Protein AF-A0A9D2RW57-F1 (afdb_monomer_lite)

Foldseek 3Di:
DQALLVVVLVLLVVLLVVLVVLVVVVVVVPPDDPVVSVVVSVVSLVVSLVVVLVVQLVSQVVCVVVVNFAADCSSVLSNVVSVQSSCLSVCPNPPDDPVRSLVSLVVVLVCRCVNGVHPPPSNCSSNVD

Secondary structure (DSSP, 8-state):
---HHHHHHHHHHHHHHHHHHHHHHHHH-TTS-HHHHHHHHHHHHHHHHHHHHHHHHHHHHHHHHTTS---S-HHHHHHHHHHHHHHHHH-SSS---HHHHHHHHHHHHHHHHHHHTPPTTTTGGGG--

Sequence (129 aa):
QVSSFTRMAMIFQACRNSSSEFIRKDAVSTAVGSAESALIHQKFLNHLITELKPVLTEIIRQGIQEGQIHFQYPAALAEIVLIVLSVKLDNTLIPSSSEEMEETIRGLISLLEKGTGNPAGSLNFLMSI

Radius of gyration: 15.68 Å; chains: 1; bounding box: 36×29×43 Å

Organism: NCBI:txid2838487

Structure (mmCIF, N/CA/C/O backbone):
data_AF-A0A9D2RW57-F1
#
_entry.id   AF-A0A9D2RW57-F1
#
loop_
_atom_site.group_PDB
_atom_site.id
_atom_site.type_symbol
_atom_site.label_atom_id
_atom_site.label_alt_id
_atom_site.label_comp_id
_atom_site.label_asym_id
_atom_site.label_entity_id
_atom_site.label_seq_id
_atom_site.pdbx_PDB_ins_code
_atom_site.Cartn_x
_atom_site.Cartn_y
_atom_site.Cartn_z
_atom_site.occupancy
_atom_site.B_iso_or_equiv
_atom_site.auth_seq_id
_atom_site.auth_comp_id
_atom_site.auth_asym_id
_atom_site.auth_atom_id
_atom_site.pdbx_PDB_model_num
ATOM 1 N N . GLN A 1 1 ? -10.197 -13.760 13.240 1.00 50.38 1 GLN A N 1
ATOM 2 C CA . GLN A 1 1 ? -10.205 -12.927 12.017 1.00 50.38 1 GLN A CA 1
ATOM 3 C C . GLN A 1 1 ? -8.776 -12.482 11.748 1.00 50.38 1 GLN A C 1
ATOM 5 O O . GLN A 1 1 ? -8.102 -12.104 12.697 1.00 50.38 1 GLN A O 1
ATOM 10 N N . VAL A 1 2 ? -8.292 -12.587 10.509 1.00 55.41 2 VAL A N 1
ATOM 11 C CA . VAL A 1 2 ? -6.979 -12.041 10.116 1.00 55.41 2 VAL A CA 1
ATOM 12 C C . VAL A 1 2 ? -7.128 -10.525 9.982 1.00 55.41 2 VAL A C 1
ATOM 14 O O . VAL A 1 2 ? -8.081 -10.085 9.339 1.00 55.41 2 VAL A O 1
ATOM 17 N N . SER A 1 3 ? -6.238 -9.739 10.596 1.00 66.75 3 SER A N 1
ATOM 18 C CA . SER A 1 3 ? -6.345 -8.274 10.574 1.00 66.75 3 SER A CA 1
ATOM 19 C C . SER A 1 3 ? -6.208 -7.723 9.152 1.00 66.75 3 SER A C 1
ATOM 21 O O . SER A 1 3 ? -5.562 -8.329 8.285 1.00 66.75 3 SER A O 1
ATOM 23 N N . SER A 1 4 ? -6.793 -6.549 8.912 1.00 67.69 4 SER A N 1
ATOM 24 C CA . SER A 1 4 ? -6.672 -5.824 7.643 1.00 67.69 4 SER A CA 1
ATOM 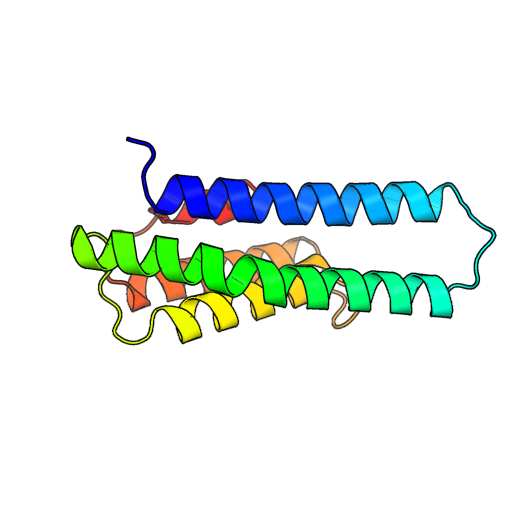25 C C . SER A 1 4 ? -5.202 -5.657 7.238 1.00 67.69 4 SER A C 1
ATOM 27 O O . SER A 1 4 ? -4.833 -5.958 6.106 1.00 67.69 4 SER A O 1
ATOM 29 N N . PHE A 1 5 ? -4.328 -5.342 8.194 1.00 62.69 5 PHE A N 1
ATOM 30 C CA . PHE A 1 5 ? -2.886 -5.207 7.976 1.00 62.69 5 PHE A CA 1
ATOM 31 C C . PHE A 1 5 ? -2.201 -6.502 7.538 1.00 62.69 5 PHE A C 1
ATOM 33 O O . PHE A 1 5 ? -1.419 -6.494 6.590 1.00 62.69 5 PHE A O 1
ATOM 40 N N . THR A 1 6 ? -2.531 -7.640 8.150 1.00 59.94 6 THR A N 1
ATOM 41 C CA . THR A 1 6 ? -1.973 -8.935 7.736 1.00 59.94 6 THR A CA 1
ATOM 42 C C . THR A 1 6 ? -2.435 -9.323 6.329 1.00 59.94 6 THR A C 1
ATOM 44 O O . THR A 1 6 ? -1.669 -9.902 5.563 1.00 59.94 6 THR A O 1
ATOM 47 N N . ARG A 1 7 ? -3.659 -8.957 5.932 1.00 66.94 7 ARG A N 1
ATOM 48 C CA . ARG A 1 7 ? -4.137 -9.152 4.552 1.00 66.94 7 ARG A CA 1
ATOM 49 C C . ARG A 1 7 ? -3.405 -8.268 3.547 1.00 66.94 7 ARG A C 1
ATOM 51 O O . ARG A 1 7 ? -3.068 -8.758 2.473 1.00 66.94 7 ARG A O 1
ATOM 58 N N . MET A 1 8 ? -3.105 -7.018 3.905 1.00 65.25 8 MET A N 1
ATOM 59 C CA . MET A 1 8 ? -2.237 -6.153 3.094 1.00 65.25 8 MET A CA 1
ATOM 60 C C . MET A 1 8 ? -0.849 -6.791 2.932 1.00 65.25 8 MET A C 1
ATOM 62 O O . MET A 1 8 ? -0.360 -6.905 1.813 1.00 65.25 8 MET A O 1
ATOM 66 N N . ALA A 1 9 ? -0.256 -7.290 4.022 1.00 59.81 9 ALA A N 1
ATOM 67 C CA . ALA A 1 9 ? 1.051 -7.954 4.017 1.00 59.81 9 ALA A CA 1
ATOM 68 C C . ALA A 1 9 ? 1.118 -9.146 3.051 1.00 59.81 9 ALA A C 1
ATOM 70 O O . ALA A 1 9 ? 2.018 -9.227 2.217 1.00 59.81 9 ALA A O 1
ATOM 71 N N . MET A 1 10 ? 0.134 -10.047 3.130 1.00 65.81 10 MET A N 1
ATOM 72 C CA . MET A 1 10 ? 0.069 -11.239 2.279 1.00 65.81 10 MET A CA 1
ATOM 73 C C . MET A 1 10 ? -0.050 -10.881 0.795 1.00 65.81 10 MET A C 1
ATOM 75 O O . MET A 1 10 ? 0.568 -11.522 -0.051 1.00 65.81 10 MET A O 1
ATOM 79 N N . ILE A 1 11 ? -0.813 -9.834 0.480 1.00 67.88 11 ILE A N 1
ATOM 80 C CA . ILE A 1 11 ? -0.984 -9.328 -0.882 1.00 67.88 11 ILE A CA 1
ATOM 81 C C . ILE A 1 11 ? 0.333 -8.776 -1.443 1.00 67.88 11 ILE A C 1
ATOM 83 O O . ILE A 1 11 ? 0.705 -9.099 -2.574 1.00 67.88 11 ILE A O 1
ATOM 87 N N . PHE A 1 12 ? 1.073 -8.003 -0.645 1.00 63.25 12 PHE A N 1
ATOM 88 C CA . PHE A 1 12 ? 2.382 -7.493 -1.054 1.00 63.25 12 PHE A CA 1
ATOM 89 C C . PHE A 1 12 ? 3.406 -8.615 -1.252 1.00 63.25 12 PHE A C 1
ATOM 91 O O . PHE A 1 12 ? 4.135 -8.614 -2.245 1.00 63.25 12 PHE A O 1
ATOM 98 N N . GLN A 1 13 ? 3.414 -9.612 -0.366 1.00 62.47 13 GLN A N 1
ATOM 99 C CA . GLN A 1 13 ? 4.294 -10.773 -0.480 1.00 62.47 13 GLN A CA 1
ATOM 100 C C . GLN A 1 13 ? 3.975 -11.622 -1.722 1.00 62.47 13 GLN A C 1
ATOM 102 O O . GLN A 1 13 ? 4.885 -12.035 -2.441 1.00 62.47 13 GLN A O 1
ATOM 107 N N . ALA A 1 14 ? 2.691 -11.833 -2.025 1.00 62.72 14 ALA A N 1
ATOM 108 C CA . ALA A 1 14 ? 2.260 -12.561 -3.217 1.00 62.72 14 ALA A CA 1
ATOM 109 C C . ALA A 1 14 ? 2.682 -11.856 -4.517 1.00 62.72 14 ALA A C 1
ATOM 111 O O . ALA A 1 14 ? 3.151 -12.515 -5.448 1.00 62.72 14 ALA A O 1
ATOM 112 N N . CYS A 1 15 ? 2.583 -10.523 -4.571 1.00 60.38 15 CYS A N 1
ATOM 113 C CA . CYS A 1 15 ? 3.017 -9.750 -5.738 1.00 60.38 15 CYS A CA 1
ATOM 114 C C . CYS A 1 15 ? 4.524 -9.841 -5.957 1.00 60.38 15 CYS A C 1
ATOM 116 O O . CYS A 1 15 ? 4.968 -10.053 -7.082 1.00 60.38 15 CYS A O 1
ATOM 118 N N . ARG A 1 16 ? 5.317 -9.773 -4.884 1.00 58.81 16 ARG A N 1
ATOM 119 C CA . ARG A 1 16 ? 6.772 -9.916 -4.985 1.00 58.81 16 ARG A CA 1
ATOM 120 C C . ARG A 1 16 ? 7.226 -11.300 -5.383 1.00 58.81 16 ARG A C 1
ATOM 122 O O . ARG A 1 16 ? 8.067 -11.402 -6.266 1.00 58.81 16 ARG A O 1
ATOM 129 N N . ASN A 1 17 ? 6.675 -12.340 -4.763 1.00 59.12 17 ASN A N 1
ATOM 130 C CA . ASN A 1 17 ? 7.005 -13.713 -5.133 1.00 59.12 17 ASN A CA 1
ATOM 131 C C . ASN A 1 17 ? 6.657 -13.973 -6.601 1.00 59.12 17 ASN A C 1
ATOM 133 O O . ASN A 1 17 ? 7.394 -14.664 -7.292 1.00 59.12 17 ASN A O 1
ATOM 137 N N . SER A 1 18 ? 5.572 -13.372 -7.096 1.00 59.12 18 SER A N 1
ATOM 138 C CA . SER A 1 18 ? 5.196 -13.481 -8.505 1.00 59.12 18 SER A CA 1
ATOM 139 C C . SER A 1 18 ? 6.156 -12.715 -9.425 1.00 59.12 18 SER A C 1
ATOM 141 O O . SER A 1 18 ? 6.569 -13.267 -10.441 1.00 59.12 18 SER A O 1
ATOM 143 N N . SER A 1 19 ? 6.576 -11.495 -9.063 1.00 57.62 19 SER A N 1
ATOM 144 C CA . SER A 1 19 ? 7.578 -10.738 -9.832 1.00 57.62 19 SER A CA 1
ATOM 145 C C . SER A 1 19 ? 8.959 -11.401 -9.823 1.00 57.62 19 SER A C 1
ATOM 147 O O . SER A 1 19 ? 9.595 -11.479 -10.870 1.00 57.62 19 SER A O 1
ATOM 149 N N . SER A 1 20 ? 9.424 -11.922 -8.683 1.00 57.16 20 SER A N 1
ATOM 150 C CA . SER A 1 20 ? 10.734 -12.577 -8.575 1.00 57.16 20 SER A CA 1
ATOM 151 C C . SER A 1 20 ? 10.765 -13.939 -9.271 1.00 57.16 20 SER A C 1
ATOM 153 O O . SER A 1 20 ? 11.737 -14.240 -9.958 1.00 57.16 20 SER A O 1
ATOM 155 N N . GLU A 1 21 ? 9.698 -14.741 -9.170 1.00 56.91 21 GLU A N 1
ATOM 156 C CA . GLU A 1 21 ? 9.570 -16.001 -9.913 1.00 56.91 21 GLU A CA 1
ATOM 157 C C . GLU A 1 21 ? 9.467 -15.771 -11.421 1.00 56.91 21 GLU A C 1
ATOM 159 O O . GLU A 1 21 ? 9.994 -16.568 -12.199 1.00 56.91 21 GLU A O 1
ATOM 164 N N . PHE A 1 22 ? 8.824 -14.681 -11.847 1.00 54.00 22 PHE A N 1
ATOM 165 C CA . PHE A 1 22 ? 8.773 -14.301 -13.254 1.00 54.00 22 PHE A CA 1
ATOM 166 C C . PHE A 1 22 ? 10.159 -13.891 -13.771 1.00 54.00 22 PHE A C 1
ATOM 168 O O . PHE A 1 22 ? 10.622 -14.470 -14.750 1.00 54.00 22 PHE A O 1
ATOM 175 N N . ILE A 1 23 ? 10.870 -13.000 -13.065 1.00 53.03 23 ILE A N 1
ATOM 176 C CA . ILE A 1 23 ? 12.257 -12.613 -13.396 1.00 53.03 23 ILE A CA 1
ATOM 177 C C . ILE A 1 23 ? 13.184 -13.839 -13.406 1.00 53.03 23 ILE A C 1
ATOM 179 O O . ILE A 1 23 ? 14.015 -13.985 -14.301 1.00 53.03 23 ILE A O 1
ATOM 183 N N . ARG A 1 24 ? 13.027 -14.760 -12.445 1.00 53.38 24 ARG A N 1
ATOM 184 C CA . ARG A 1 24 ? 13.812 -16.001 -12.366 1.00 53.38 24 ARG A CA 1
ATOM 185 C C . ARG A 1 24 ? 13.545 -16.927 -13.549 1.00 53.38 24 ARG A C 1
ATOM 187 O O . ARG A 1 24 ? 14.489 -17.514 -14.069 1.00 53.38 24 ARG A O 1
ATOM 194 N N . LYS A 1 25 ? 12.287 -17.074 -13.974 1.00 50.25 25 LYS A N 1
ATOM 195 C CA . LYS A 1 25 ? 11.940 -17.866 -15.163 1.00 50.25 25 LYS A CA 1
ATOM 196 C C . LYS A 1 25 ? 12.499 -17.238 -16.433 1.00 50.25 25 LYS A C 1
ATOM 198 O O . LYS A 1 25 ? 13.072 -17.969 -17.229 1.00 50.25 25 LYS A O 1
ATOM 203 N N . ASP A 1 26 ? 12.422 -15.918 -16.564 1.00 48.81 26 ASP A N 1
ATOM 204 C CA . ASP A 1 26 ? 12.899 -15.201 -17.749 1.00 48.81 26 ASP A CA 1
ATOM 205 C C . ASP A 1 26 ? 14.434 -15.211 -17.871 1.00 48.81 26 ASP A C 1
ATOM 207 O O . ASP A 1 26 ? 14.976 -15.403 -18.957 1.00 48.81 26 ASP A O 1
ATOM 211 N N . ALA A 1 27 ? 15.150 -15.136 -16.742 1.00 49.22 27 ALA A N 1
ATOM 212 C CA . ALA A 1 27 ? 16.604 -15.311 -16.690 1.00 49.22 27 ALA A CA 1
ATOM 213 C C . ALA A 1 27 ? 17.062 -16.733 -17.081 1.00 49.22 27 ALA A C 1
ATOM 215 O O . ALA A 1 27 ? 18.186 -16.913 -17.548 1.00 49.22 27 ALA A O 1
ATOM 216 N N . VAL A 1 28 ? 16.203 -17.744 -16.894 1.00 52.31 28 VAL A N 1
ATOM 217 C CA . VAL A 1 28 ? 16.452 -19.135 -17.313 1.00 52.31 28 VAL A CA 1
ATOM 218 C C . VAL A 1 28 ? 16.085 -19.351 -18.791 1.00 52.31 28 VAL A C 1
ATOM 220 O O . VAL A 1 28 ? 16.688 -20.199 -19.448 1.00 52.31 28 VAL A O 1
ATOM 223 N N . SER A 1 29 ? 15.156 -18.568 -19.348 1.00 48.28 29 SER A N 1
ATOM 224 C CA . SER A 1 29 ? 14.768 -18.581 -20.764 1.00 48.28 29 SER A CA 1
ATOM 225 C C . SER A 1 29 ? 15.424 -17.446 -21.560 1.00 48.28 29 SER A C 1
ATOM 227 O O . SER A 1 29 ? 14.762 -16.550 -22.076 1.00 48.28 29 SER A O 1
ATOM 229 N N . THR A 1 30 ? 16.745 -17.504 -21.723 1.00 48.41 30 THR A N 1
ATOM 230 C CA . THR A 1 30 ? 17.541 -16.605 -22.581 1.00 48.41 30 THR A CA 1
ATOM 231 C C . THR A 1 30 ? 17.288 -16.821 -24.085 1.00 48.41 30 THR A C 1
ATOM 233 O O . THR A 1 30 ? 18.186 -17.200 -24.833 1.00 48.41 30 THR A O 1
ATOM 236 N N . ALA A 1 31 ? 16.062 -16.572 -24.560 1.00 47.19 31 ALA A N 1
ATOM 237 C CA . ALA A 1 31 ? 15.728 -16.647 -25.990 1.00 47.19 31 ALA A CA 1
ATOM 238 C C . ALA A 1 31 ? 14.712 -15.606 -26.503 1.00 47.19 31 ALA A C 1
ATOM 240 O O . ALA A 1 31 ? 14.453 -15.572 -27.704 1.00 47.19 31 ALA A O 1
ATOM 241 N N . VAL A 1 32 ? 14.162 -14.735 -25.651 1.00 48.28 32 VAL A N 1
ATOM 242 C CA . VAL A 1 32 ? 13.246 -13.661 -26.077 1.00 48.28 32 VAL A CA 1
ATOM 243 C C . VAL A 1 32 ? 13.925 -12.316 -25.811 1.00 48.28 32 VAL A C 1
ATOM 245 O O . VAL A 1 32 ? 14.499 -12.109 -24.745 1.00 48.28 32 VAL A O 1
ATOM 248 N N . GLY A 1 33 ? 13.966 -11.432 -26.811 1.00 53.09 33 GLY A N 1
ATOM 249 C CA . GLY A 1 33 ? 14.765 -10.201 -26.777 1.00 53.09 33 GLY A CA 1
ATOM 250 C C . GLY A 1 33 ? 14.483 -9.331 -25.545 1.00 53.09 33 GLY A C 1
ATOM 251 O O . GLY A 1 33 ? 13.336 -9.176 -25.132 1.00 53.09 33 GLY A O 1
ATOM 252 N N . SER A 1 34 ? 15.530 -8.725 -24.976 1.00 57.00 34 SER A N 1
ATOM 253 C CA . SER A 1 34 ? 15.482 -7.974 -23.705 1.00 57.00 34 SER A CA 1
ATOM 254 C C . SER A 1 34 ? 14.396 -6.891 -23.633 1.00 57.00 34 SER A C 1
ATOM 256 O O . SER A 1 34 ? 13.866 -6.621 -22.559 1.00 57.00 34 SER A O 1
ATOM 258 N N . ALA A 1 35 ? 14.025 -6.290 -24.768 1.00 58.75 35 ALA A N 1
ATOM 259 C CA . ALA A 1 35 ? 12.960 -5.291 -24.847 1.00 58.75 35 ALA A CA 1
ATOM 260 C C . ALA A 1 35 ? 11.545 -5.891 -24.715 1.00 58.75 35 ALA A C 1
ATOM 262 O O . ALA A 1 35 ? 10.659 -5.260 -24.145 1.00 58.75 35 ALA A O 1
ATOM 263 N N . GLU A 1 36 ? 11.321 -7.104 -25.224 1.00 59.69 36 GLU A N 1
ATOM 264 C CA . GLU A 1 36 ? 10.032 -7.801 -25.136 1.00 59.69 36 GLU A CA 1
ATOM 265 C C . GLU A 1 36 ? 9.811 -8.359 -23.724 1.00 59.69 36 GLU A C 1
ATOM 267 O O . GLU A 1 36 ? 8.733 -8.189 -23.159 1.00 59.69 36 GLU A O 1
ATOM 272 N N . SER A 1 37 ? 10.868 -8.898 -23.110 1.00 59.97 37 SER A N 1
ATOM 273 C CA . SER A 1 37 ? 10.905 -9.278 -21.690 1.00 59.97 37 SER A CA 1
ATOM 274 C C . SER A 1 37 ? 10.556 -8.097 -20.765 1.00 59.97 37 SER A C 1
ATOM 276 O O . SER A 1 37 ? 9.634 -8.193 -19.949 1.00 59.97 37 SER A O 1
ATOM 278 N N . ALA A 1 38 ? 11.193 -6.934 -20.961 1.00 62.84 38 ALA A N 1
ATOM 279 C CA . ALA A 1 38 ? 10.901 -5.722 -20.191 1.00 62.84 38 ALA A CA 1
ATOM 280 C C . ALA A 1 38 ? 9.454 -5.226 -20.386 1.00 62.84 38 ALA A C 1
ATOM 282 O O . ALA A 1 38 ? 8.787 -4.838 -19.427 1.00 62.84 38 ALA A O 1
ATOM 283 N N . LEU A 1 39 ? 8.930 -5.288 -21.616 1.00 66.31 39 LEU A N 1
ATOM 284 C CA . LEU A 1 39 ? 7.546 -4.916 -21.916 1.00 66.31 39 LEU A CA 1
ATOM 285 C C . LEU A 1 39 ? 6.537 -5.854 -21.233 1.00 66.31 39 LEU A C 1
ATOM 287 O O . LEU A 1 39 ? 5.514 -5.394 -20.720 1.00 66.31 39 LEU A O 1
ATOM 291 N N . ILE A 1 40 ? 6.796 -7.166 -21.228 1.00 65.62 40 ILE A N 1
ATOM 292 C CA . ILE A 1 40 ? 5.940 -8.149 -20.552 1.00 65.62 40 ILE A CA 1
ATOM 293 C C . ILE A 1 40 ? 5.982 -7.926 -19.036 1.00 65.62 40 ILE A C 1
ATOM 295 O O . ILE A 1 40 ? 4.923 -7.913 -18.408 1.00 65.62 40 ILE A O 1
ATOM 299 N N . HIS A 1 41 ? 7.161 -7.661 -18.464 1.00 65.88 41 HIS A N 1
ATOM 300 C CA . HIS A 1 41 ? 7.308 -7.317 -17.048 1.00 65.88 41 HIS A CA 1
ATOM 301 C C . HIS A 1 41 ? 6.498 -6.066 -16.679 1.00 65.88 41 HIS A C 1
ATOM 303 O O . HIS A 1 41 ? 5.703 -6.078 -15.739 1.00 65.88 41 HIS A O 1
ATOM 309 N N . GLN A 1 42 ? 6.593 -5.011 -17.488 1.00 65.69 42 GLN A N 1
ATOM 310 C CA . GLN A 1 42 ? 5.845 -3.777 -17.268 1.00 65.69 42 GLN A CA 1
ATOM 311 C C . GLN A 1 42 ? 4.326 -3.969 -17.417 1.00 65.69 42 GLN A C 1
ATOM 313 O O . GLN A 1 42 ? 3.541 -3.383 -16.666 1.00 65.69 42 GLN A O 1
ATOM 318 N N . LYS A 1 43 ? 3.874 -4.804 -18.363 1.00 68.75 43 LYS A N 1
ATOM 319 C CA . LYS A 1 43 ? 2.454 -5.181 -18.490 1.00 68.75 43 LYS A CA 1
ATOM 320 C C . LYS A 1 43 ? 1.970 -5.982 -17.285 1.00 68.75 43 LYS A C 1
ATOM 322 O O . LYS A 1 43 ? 0.856 -5.748 -16.825 1.00 68.75 43 LYS A O 1
ATOM 327 N N . PHE A 1 44 ? 2.798 -6.884 -16.766 1.00 67.75 44 PHE A N 1
ATOM 328 C CA . PHE A 1 44 ? 2.495 -7.672 -15.576 1.00 67.75 44 PHE A CA 1
ATOM 329 C C . PHE A 1 44 ? 2.353 -6.788 -14.332 1.00 67.75 44 PHE A C 1
ATOM 331 O O . PHE A 1 44 ? 1.364 -6.913 -13.614 1.00 67.75 44 PHE A O 1
ATOM 338 N N . LEU A 1 45 ? 3.264 -5.835 -14.121 1.00 68.75 45 LEU A N 1
ATOM 339 C CA . LEU A 1 45 ? 3.168 -4.874 -13.019 1.00 68.75 45 LEU A CA 1
ATOM 340 C C . LEU A 1 45 ? 1.937 -3.973 -13.140 1.00 68.75 45 LEU A C 1
ATOM 342 O O . LEU A 1 45 ? 1.209 -3.800 -12.166 1.00 68.75 45 LEU A O 1
ATOM 346 N N . ASN A 1 46 ? 1.648 -3.451 -14.336 1.00 71.81 46 ASN A N 1
ATOM 347 C CA . ASN A 1 46 ? 0.424 -2.680 -14.566 1.00 71.81 46 ASN A CA 1
ATOM 348 C C . ASN A 1 46 ? -0.833 -3.510 -14.280 1.00 71.81 46 ASN A C 1
ATOM 350 O O . ASN A 1 46 ? -1.763 -3.021 -13.638 1.00 71.81 46 ASN A O 1
ATOM 354 N N . HIS A 1 47 ? -0.865 -4.770 -14.718 1.00 71.62 47 HIS A N 1
ATOM 355 C CA . HIS A 1 47 ? -1.983 -5.667 -14.446 1.00 71.62 47 HIS A CA 1
ATOM 356 C C . HIS A 1 47 ? -2.125 -5.945 -12.946 1.00 71.62 47 HIS A C 1
ATOM 358 O O . HIS A 1 47 ? -3.224 -5.810 -12.417 1.00 71.62 47 HIS A O 1
ATOM 364 N N . LEU A 1 48 ? -1.021 -6.216 -12.242 1.00 67.38 48 LEU A N 1
ATOM 365 C CA . LEU A 1 48 ? -1.021 -6.351 -10.788 1.00 67.38 48 LEU A CA 1
ATOM 366 C C . LEU A 1 48 ? -1.587 -5.101 -10.120 1.00 67.38 48 LEU A C 1
ATOM 368 O O . LEU A 1 48 ? -2.527 -5.227 -9.353 1.00 67.38 48 LEU A O 1
ATOM 372 N N . ILE A 1 49 ? -1.106 -3.896 -10.433 1.00 71.88 49 ILE A N 1
ATOM 373 C CA . ILE A 1 49 ? -1.653 -2.661 -9.843 1.00 71.88 49 ILE A CA 1
ATOM 374 C C . ILE A 1 49 ? -3.165 -2.560 -10.100 1.00 71.88 49 ILE A C 1
ATOM 376 O O . ILE A 1 49 ? -3.920 -2.227 -9.187 1.00 71.88 49 ILE A O 1
ATOM 380 N N . THR A 1 50 ? -3.614 -2.884 -11.314 1.00 77.56 50 THR A N 1
ATOM 381 C CA . THR A 1 50 ? -5.024 -2.768 -11.718 1.00 77.56 50 THR A CA 1
ATOM 382 C C . THR A 1 50 ? -5.926 -3.748 -10.962 1.00 77.56 50 THR A C 1
ATOM 384 O O . THR A 1 50 ? -6.981 -3.345 -10.474 1.00 77.56 50 THR A O 1
ATOM 387 N N . GLU A 1 51 ? -5.497 -5.000 -10.800 1.00 81.31 51 GLU A N 1
ATOM 388 C CA . GLU A 1 51 ? -6.262 -6.046 -10.106 1.00 81.31 51 GLU A CA 1
ATOM 389 C C . GLU A 1 51 ? -6.150 -5.946 -8.579 1.00 81.31 51 GLU A C 1
ATOM 391 O O . GLU A 1 51 ? -7.101 -6.217 -7.845 1.00 81.31 51 GLU A O 1
ATOM 396 N N . LEU A 1 52 ? -4.996 -5.518 -8.067 1.00 80.62 52 LEU A N 1
ATOM 397 C CA . LEU A 1 52 ? -4.736 -5.450 -6.631 1.00 80.62 52 LEU A CA 1
ATOM 398 C C . LEU A 1 52 ? -5.307 -4.187 -5.993 1.00 80.62 52 LEU A C 1
ATOM 400 O O . LEU A 1 52 ? -5.675 -4.215 -4.818 1.00 80.62 52 LEU A O 1
ATOM 404 N N . LYS A 1 53 ? -5.421 -3.086 -6.747 1.00 87.81 53 LYS A N 1
ATOM 405 C CA . LYS A 1 53 ? -6.021 -1.831 -6.276 1.00 87.81 53 LYS A CA 1
ATOM 406 C C . LYS A 1 53 ? -7.415 -2.026 -5.676 1.00 87.81 53 LYS A C 1
ATOM 408 O O . LYS A 1 53 ? -7.597 -1.579 -4.541 1.00 87.81 53 LYS A O 1
ATOM 413 N N . PRO A 1 54 ? -8.405 -2.654 -6.342 1.00 90.56 54 PRO A N 1
ATOM 414 C CA . PRO A 1 54 ? -9.731 -2.841 -5.753 1.00 90.56 54 PRO A CA 1
ATOM 415 C C . PRO A 1 54 ? -9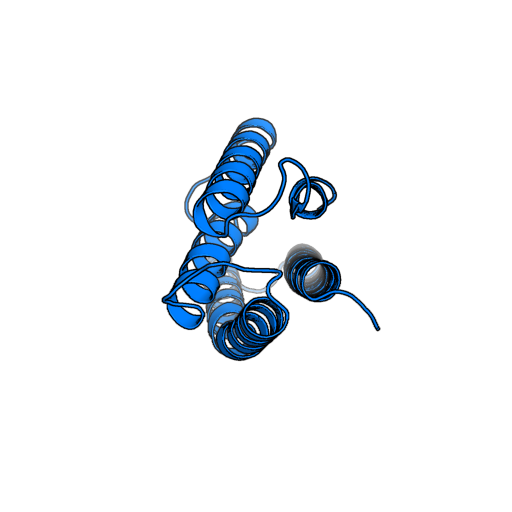.690 -3.727 -4.501 1.00 90.56 54 PRO A C 1
ATOM 417 O O . PRO A 1 54 ? -10.362 -3.413 -3.519 1.00 90.56 54 PRO A O 1
ATOM 420 N N . VAL A 1 55 ? -8.849 -4.767 -4.483 1.00 87.81 55 VAL A N 1
ATOM 421 C CA . VAL A 1 55 ? -8.689 -5.650 -3.315 1.00 87.81 55 VAL A CA 1
ATOM 422 C C . VAL A 1 55 ? -8.111 -4.884 -2.120 1.00 87.81 55 VAL A C 1
ATOM 424 O O . VAL A 1 55 ? -8.652 -4.944 -1.015 1.00 87.81 55 VAL A O 1
ATOM 427 N N . LEU A 1 56 ? -7.039 -4.122 -2.341 1.00 85.06 56 LEU A N 1
ATOM 428 C CA . LEU A 1 56 ? -6.391 -3.310 -1.315 1.00 85.06 56 LEU A CA 1
ATOM 429 C C . LEU A 1 56 ? -7.301 -2.176 -0.829 1.00 85.06 56 LEU A C 1
ATOM 431 O O . LEU A 1 56 ? -7.371 -1.909 0.368 1.00 85.06 56 LEU A O 1
ATOM 435 N N . THR A 1 57 ? -8.052 -1.558 -1.741 1.00 91.75 57 THR A N 1
ATOM 436 C CA . THR A 1 57 ? -9.067 -0.547 -1.413 1.00 91.75 57 THR A CA 1
ATOM 437 C C . THR A 1 57 ? -10.098 -1.106 -0.441 1.00 91.75 57 THR A C 1
ATOM 439 O O . THR A 1 57 ? -10.450 -0.437 0.530 1.00 91.75 57 THR A O 1
ATOM 442 N N . GLU A 1 58 ? -10.573 -2.328 -0.681 1.00 91.81 58 GLU A N 1
ATOM 443 C CA . GLU A 1 58 ? -11.580 -2.955 0.169 1.00 91.81 58 GLU A CA 1
ATOM 444 C C . GLU A 1 58 ? -11.022 -3.329 1.547 1.00 91.81 58 GLU A C 1
ATOM 446 O O . GLU A 1 58 ? -11.684 -3.117 2.559 1.00 91.81 58 GLU A O 1
ATOM 451 N N . ILE A 1 59 ? -9.767 -3.782 1.617 1.00 85.81 59 ILE A N 1
ATOM 452 C CA . ILE A 1 59 ? -9.079 -3.995 2.898 1.00 85.81 59 ILE A CA 1
ATOM 453 C C . ILE A 1 59 ? -8.989 -2.693 3.702 1.00 85.81 59 ILE A C 1
ATOM 455 O O . ILE A 1 59 ? -9.288 -2.679 4.895 1.00 85.81 59 ILE A O 1
ATOM 459 N N . ILE A 1 60 ? -8.605 -1.591 3.054 1.00 88.50 60 ILE A N 1
ATOM 460 C CA . ILE A 1 60 ? -8.494 -0.286 3.714 1.00 88.50 60 ILE A CA 1
ATOM 461 C C . ILE A 1 60 ? -9.874 0.194 4.182 1.00 88.50 60 ILE A C 1
ATOM 463 O O . ILE A 1 60 ? -9.996 0.685 5.302 1.00 88.50 60 ILE A O 1
ATOM 467 N N . ARG A 1 61 ? -10.928 0.018 3.374 1.00 92.44 61 ARG A N 1
ATOM 468 C CA . ARG A 1 61 ? -12.310 0.343 3.772 1.00 92.44 61 ARG A CA 1
ATOM 469 C C . ARG A 1 61 ? -12.761 -0.433 5.000 1.00 92.44 61 ARG A C 1
ATOM 471 O O . ARG A 1 61 ? -13.362 0.165 5.886 1.00 92.44 61 ARG A O 1
ATOM 478 N N . GLN A 1 62 ? -12.450 -1.722 5.070 1.00 86.56 62 GLN A N 1
ATOM 479 C CA . GLN A 1 62 ? -12.762 -2.550 6.235 1.00 86.56 62 GLN A CA 1
ATOM 480 C C . GLN A 1 62 ? -12.006 -2.062 7.473 1.00 86.56 62 GLN A C 1
ATOM 482 O O . GLN A 1 62 ? -12.619 -1.854 8.513 1.00 86.56 62 GLN A O 1
ATOM 487 N N . GLY A 1 63 ? -10.714 -1.741 7.342 1.00 86.56 63 GLY A N 1
ATOM 488 C CA . GLY A 1 63 ? -9.953 -1.112 8.425 1.00 86.56 63 GLY A CA 1
ATOM 489 C C . GLY A 1 63 ? -10.546 0.228 8.886 1.00 86.56 63 GLY A C 1
ATOM 490 O O . GLY A 1 63 ? -10.543 0.513 10.080 1.00 86.56 63 GLY A O 1
ATOM 491 N N . ILE A 1 64 ? -11.106 1.032 7.974 1.00 89.69 64 ILE A N 1
ATOM 492 C CA . ILE A 1 64 ? -11.814 2.278 8.321 1.00 89.69 64 ILE A CA 1
ATOM 493 C C . ILE A 1 64 ? -13.110 1.984 9.086 1.00 89.69 64 ILE A C 1
ATOM 495 O O . ILE A 1 64 ? -13.371 2.605 10.113 1.00 89.69 64 ILE A O 1
ATOM 499 N N . GLN A 1 65 ? -13.912 1.026 8.615 1.00 90.75 65 GLN A N 1
ATOM 500 C CA . GLN A 1 65 ? -15.157 0.615 9.275 1.00 90.75 65 GLN A CA 1
ATOM 501 C C . GLN A 1 65 ? -14.912 0.042 10.677 1.00 90.75 65 GLN A C 1
ATOM 503 O O . GLN A 1 65 ? -15.711 0.265 11.582 1.00 90.75 65 GLN A O 1
ATOM 508 N N . GLU A 1 66 ? -13.794 -0.660 10.863 1.00 86.50 66 GLU A N 1
ATOM 509 C CA . GLU A 1 66 ? -13.360 -1.232 12.141 1.00 86.50 66 GLU A CA 1
ATOM 510 C C . GLU A 1 66 ? -12.668 -0.208 13.066 1.00 86.50 66 GLU A C 1
ATOM 512 O O . GLU A 1 66 ? -12.276 -0.560 14.178 1.00 86.50 66 GLU A O 1
ATOM 517 N N . GLY A 1 67 ? -12.492 1.048 12.631 1.00 85.19 67 GLY A N 1
ATOM 518 C CA . GLY A 1 67 ? -11.808 2.101 13.398 1.00 85.19 67 GLY A CA 1
ATOM 519 C C . GLY A 1 67 ? -10.289 1.918 13.522 1.00 85.19 67 GLY A C 1
ATOM 520 O O . GLY A 1 67 ? -9.645 2.586 14.327 1.00 85.19 67 GLY A O 1
ATOM 521 N N . GLN A 1 68 ? -9.708 1.010 12.738 1.00 81.75 68 GLN A N 1
ATOM 522 C CA . GLN A 1 68 ? -8.270 0.718 12.698 1.00 81.75 68 GLN A CA 1
ATOM 523 C C . GLN A 1 68 ? -7.503 1.666 11.767 1.00 81.75 68 GLN A C 1
ATOM 525 O O . GLN A 1 68 ? -6.293 1.820 11.889 1.00 81.75 68 GLN A O 1
ATOM 530 N N . ILE A 1 69 ? -8.187 2.265 10.791 1.00 86.44 69 ILE A N 1
ATOM 531 C CA . ILE A 1 69 ? -7.601 3.176 9.805 1.00 86.44 69 ILE A CA 1
ATOM 532 C C . ILE A 1 69 ? -8.412 4.468 9.786 1.00 86.44 69 ILE A C 1
ATOM 534 O O . ILE A 1 69 ? -9.618 4.462 9.566 1.00 86.44 69 ILE A O 1
ATOM 538 N N . HIS A 1 70 ? -7.731 5.597 9.922 1.00 90.25 70 HIS A N 1
ATOM 539 C CA . HIS A 1 70 ? -8.312 6.924 9.779 1.00 90.25 70 HIS A CA 1
ATOM 540 C C . HIS A 1 70 ? -7.820 7.561 8.483 1.00 90.25 70 HIS A C 1
ATOM 542 O O . HIS A 1 70 ? -6.776 8.205 8.449 1.00 90.25 70 HIS A O 1
ATOM 548 N N . PHE A 1 71 ? -8.564 7.366 7.393 1.00 91.56 71 PHE A N 1
ATOM 549 C CA . PHE A 1 71 ? -8.238 7.967 6.102 1.00 91.56 71 PHE A CA 1
ATOM 550 C C . PHE A 1 71 ? -9.493 8.213 5.263 1.00 91.56 71 PHE A C 1
ATOM 552 O O . PHE A 1 71 ? -10.406 7.393 5.250 1.00 91.56 71 PHE A O 1
ATOM 559 N N . GLN A 1 72 ? -9.542 9.333 4.539 1.00 91.31 72 GLN A N 1
ATOM 560 C CA . GLN A 1 72 ? -10.740 9.736 3.785 1.00 91.31 72 GLN A CA 1
ATOM 561 C C . GLN A 1 72 ? -10.793 9.170 2.357 1.00 91.31 72 GLN A C 1
ATOM 563 O O . GLN A 1 72 ? -11.864 9.110 1.758 1.00 91.31 72 GLN A O 1
ATOM 568 N N . TYR A 1 73 ? -9.657 8.722 1.813 1.00 93.81 73 TYR A N 1
ATOM 569 C CA . TYR A 1 73 ? -9.532 8.345 0.400 1.00 93.81 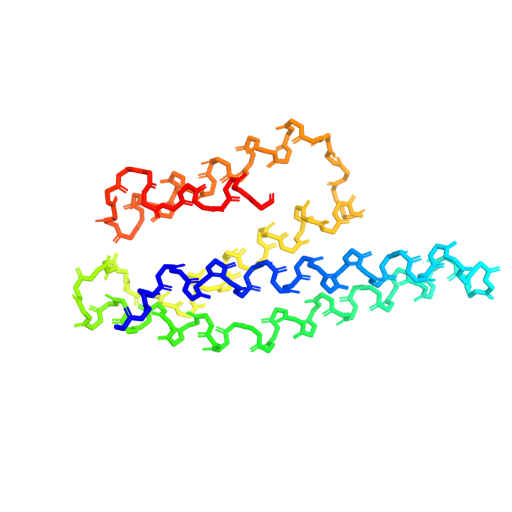73 TYR A CA 1
ATOM 570 C C . TYR A 1 73 ? -8.945 6.930 0.229 1.00 93.81 73 TYR A C 1
ATOM 572 O O . TYR A 1 73 ? -7.818 6.785 -0.244 1.00 93.81 73 TYR A O 1
ATOM 580 N N . PRO A 1 74 ? -9.673 5.857 0.597 1.00 91.00 74 PRO A N 1
ATOM 581 C CA . PRO A 1 74 ? -9.131 4.492 0.628 1.00 91.00 74 PRO A CA 1
ATOM 582 C C . PRO A 1 74 ? -8.610 3.999 -0.729 1.00 91.00 74 PRO A C 1
ATOM 584 O O . PRO A 1 74 ? -7.574 3.344 -0.791 1.00 91.00 74 PRO A O 1
ATOM 587 N N . ALA A 1 75 ? -9.290 4.354 -1.824 1.00 91.50 75 ALA A N 1
ATOM 588 C CA . ALA A 1 75 ? -8.871 3.963 -3.170 1.00 91.50 75 ALA A CA 1
ATOM 589 C C . ALA A 1 75 ? -7.593 4.682 -3.626 1.00 91.50 75 ALA A C 1
ATOM 591 O O . ALA A 1 75 ? -6.729 4.067 -4.249 1.00 91.50 75 ALA A O 1
ATOM 592 N N . ALA A 1 76 ? -7.461 5.968 -3.286 1.00 91.81 76 ALA A N 1
ATOM 593 C CA . ALA A 1 76 ? -6.261 6.743 -3.585 1.00 91.81 76 ALA A CA 1
ATOM 594 C C . ALA A 1 76 ? -5.071 6.250 -2.751 1.00 91.81 76 ALA A C 1
ATOM 596 O O . ALA A 1 76 ? -3.968 6.127 -3.269 1.00 91.81 76 ALA A O 1
ATOM 597 N N . LEU A 1 77 ? -5.301 5.897 -1.480 1.00 90.38 77 LEU A N 1
ATOM 598 C CA . LEU A 1 77 ? -4.268 5.309 -0.627 1.00 90.38 77 LEU A CA 1
ATOM 599 C C . LEU A 1 77 ? -3.742 3.993 -1.205 1.00 90.38 77 LEU A C 1
ATOM 601 O O . LEU A 1 77 ? -2.532 3.814 -1.305 1.00 90.38 77 LEU A O 1
ATOM 605 N N . ALA A 1 78 ? -4.645 3.097 -1.620 1.00 88.75 78 ALA A N 1
ATOM 606 C CA . ALA A 1 78 ? -4.274 1.841 -2.264 1.00 88.75 78 ALA A CA 1
ATOM 607 C C . ALA A 1 78 ? -3.411 2.081 -3.510 1.00 88.75 78 ALA A C 1
ATOM 609 O O . ALA A 1 78 ? -2.362 1.466 -3.669 1.00 88.75 78 ALA A O 1
ATOM 610 N N . GLU A 1 79 ? -3.833 3.003 -4.372 1.00 87.75 79 GLU A N 1
ATOM 611 C CA . GLU A 1 79 ? -3.119 3.350 -5.599 1.00 87.75 79 GLU A CA 1
ATOM 612 C C . GLU A 1 79 ? -1.721 3.914 -5.334 1.00 87.75 79 GLU A C 1
ATOM 614 O O . GLU A 1 79 ? -0.754 3.421 -5.908 1.00 87.75 79 GLU A O 1
ATOM 619 N N . ILE A 1 80 ? -1.590 4.881 -4.422 1.00 89.00 80 ILE A N 1
ATOM 620 C CA . ILE A 1 80 ? -0.297 5.480 -4.060 1.00 89.00 80 ILE A CA 1
ATOM 621 C C . ILE A 1 80 ? 0.674 4.405 -3.561 1.00 89.00 80 ILE A C 1
ATOM 623 O O . ILE A 1 80 ? 1.817 4.345 -4.013 1.00 89.00 80 ILE A O 1
ATOM 627 N N . VAL A 1 81 ? 0.216 3.532 -2.660 1.00 85.50 81 VAL A N 1
ATOM 628 C CA . VAL A 1 81 ? 1.052 2.459 -2.105 1.00 85.50 81 VAL A CA 1
ATOM 629 C C . VAL A 1 81 ? 1.497 1.487 -3.194 1.00 85.50 81 VAL A C 1
ATOM 631 O O . VAL A 1 81 ? 2.676 1.144 -3.264 1.00 85.50 81 VAL A O 1
ATOM 634 N N . LEU A 1 82 ? 0.578 1.070 -4.066 1.00 82.06 82 LEU A N 1
ATOM 635 C CA . LEU A 1 82 ? 0.886 0.136 -5.148 1.00 82.06 82 LEU A CA 1
ATOM 636 C C . LEU A 1 82 ? 1.855 0.729 -6.167 1.00 82.06 82 LEU A C 1
ATOM 638 O O . LEU A 1 82 ? 2.739 0.011 -6.627 1.00 82.06 82 LEU A O 1
ATOM 642 N N . ILE A 1 83 ? 1.738 2.020 -6.483 1.00 83.00 83 ILE A N 1
ATOM 643 C CA . ILE A 1 83 ? 2.667 2.714 -7.382 1.00 83.00 83 ILE A CA 1
ATOM 644 C C . ILE A 1 83 ? 4.072 2.733 -6.781 1.00 83.00 83 ILE A C 1
ATOM 646 O O . ILE A 1 83 ? 5.015 2.294 -7.435 1.00 83.00 83 ILE A O 1
ATOM 650 N N . VAL A 1 84 ? 4.220 3.198 -5.534 1.00 83.38 84 VAL A N 1
ATOM 651 C CA . VAL A 1 84 ? 5.540 3.304 -4.888 1.00 83.38 84 VAL A CA 1
ATOM 652 C C . VAL A 1 84 ? 6.214 1.939 -4.812 1.00 83.38 84 VAL A C 1
ATOM 654 O O . VAL A 1 84 ? 7.381 1.808 -5.181 1.00 83.38 84 VAL A O 1
ATOM 657 N N . LEU A 1 85 ? 5.475 0.914 -4.382 1.00 76.81 85 LEU A N 1
ATOM 658 C CA . LEU A 1 85 ? 6.015 -0.435 -4.268 1.00 76.81 85 LEU A CA 1
ATOM 659 C C . LEU A 1 85 ? 6.349 -1.031 -5.631 1.00 76.81 85 LEU A C 1
ATOM 661 O O . LEU A 1 85 ? 7.425 -1.594 -5.776 1.00 76.81 85 LEU A O 1
ATOM 665 N N . SER A 1 86 ? 5.492 -0.875 -6.640 1.00 74.50 86 SER A N 1
ATOM 666 C CA . SER A 1 86 ? 5.777 -1.417 -7.973 1.00 74.50 86 SER A CA 1
ATOM 667 C C . SER A 1 86 ? 7.026 -0.778 -8.571 1.00 74.50 86 SER A C 1
ATOM 669 O O . SER A 1 86 ? 7.900 -1.497 -9.030 1.00 74.50 86 SER A O 1
ATOM 671 N N . VAL A 1 87 ? 7.172 0.549 -8.483 1.00 76.94 87 VAL A N 1
ATOM 672 C CA . VAL A 1 87 ? 8.351 1.255 -9.011 1.00 76.94 87 VAL A CA 1
ATOM 673 C C . VAL A 1 87 ? 9.627 0.861 -8.264 1.00 76.94 87 VAL A C 1
ATOM 675 O O . VAL A 1 87 ? 10.659 0.634 -8.894 1.00 76.94 87 VAL A O 1
ATOM 678 N N . LYS A 1 88 ? 9.579 0.774 -6.927 1.00 75.12 88 LYS A N 1
ATOM 679 C CA . LYS A 1 88 ? 10.765 0.432 -6.128 1.00 75.12 88 LYS A CA 1
ATOM 680 C C . LYS A 1 88 ? 11.150 -1.044 -6.192 1.00 75.12 88 LYS A C 1
ATOM 682 O O . LYS A 1 88 ? 12.335 -1.335 -6.110 1.00 75.12 88 LYS A O 1
ATOM 687 N N . LEU A 1 89 ? 10.192 -1.955 -6.368 1.00 67.19 89 LEU A N 1
ATOM 688 C CA . LEU A 1 89 ? 10.453 -3.397 -6.452 1.00 67.19 89 LEU A CA 1
ATOM 689 C C . LEU A 1 89 ? 10.846 -3.862 -7.855 1.00 67.19 89 LEU A C 1
ATOM 691 O O . LEU A 1 89 ? 11.625 -4.802 -7.973 1.00 67.19 89 LEU A O 1
ATOM 695 N N . ASP A 1 90 ? 10.311 -3.225 -8.897 1.00 66.50 90 ASP A N 1
ATOM 696 C CA . ASP A 1 90 ? 10.707 -3.461 -10.289 1.00 66.50 90 ASP A CA 1
ATOM 697 C C . ASP A 1 90 ? 12.191 -3.112 -10.480 1.00 66.50 90 ASP A C 1
ATOM 699 O O . ASP A 1 90 ? 12.935 -3.838 -11.128 1.00 66.50 90 ASP A O 1
ATOM 703 N N . ASN A 1 91 ? 12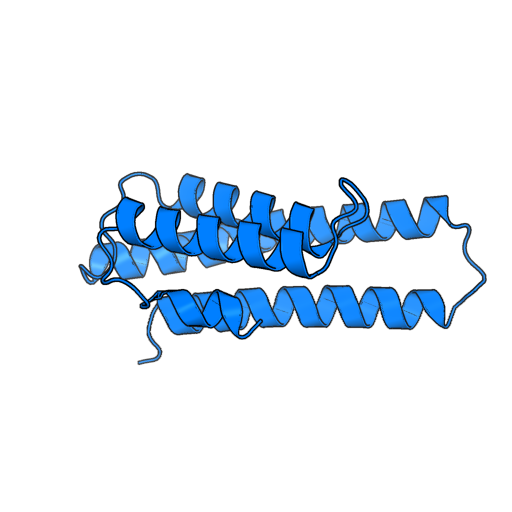.664 -2.034 -9.839 1.00 65.19 91 ASN A N 1
ATOM 704 C CA . ASN A 1 91 ? 14.055 -1.557 -9.883 1.00 65.19 91 ASN A CA 1
ATOM 705 C C . ASN A 1 91 ? 14.611 -1.311 -11.307 1.00 65.19 91 ASN A C 1
ATOM 707 O O . ASN A 1 91 ? 15.783 -0.975 -11.468 1.00 65.19 91 ASN A O 1
ATOM 711 N N . THR A 1 92 ? 13.782 -1.448 -12.347 1.00 62.19 92 THR A N 1
ATOM 712 C CA . THR A 1 92 ? 14.137 -1.201 -13.749 1.00 62.19 92 THR A CA 1
ATOM 713 C C . THR A 1 92 ? 13.942 0.264 -14.136 1.00 62.19 92 THR A C 1
ATOM 715 O O . THR A 1 92 ? 14.743 0.807 -14.893 1.00 62.19 92 THR A O 1
ATOM 718 N N . LEU A 1 93 ? 12.911 0.927 -13.592 1.00 64.38 93 LEU A N 1
ATOM 719 C CA . LEU A 1 93 ? 12.606 2.338 -13.868 1.00 64.38 93 LEU A CA 1
ATOM 720 C C . LEU A 1 93 ? 13.577 3.299 -13.172 1.00 64.38 93 LEU A C 1
ATOM 722 O O . LEU A 1 93 ? 14.006 4.285 -13.768 1.00 64.38 93 LEU A O 1
ATOM 726 N N . ILE A 1 94 ? 13.898 3.029 -11.904 1.00 69.88 94 ILE A N 1
ATOM 727 C CA . ILE A 1 94 ? 14.857 3.801 -11.105 1.00 69.88 94 ILE A CA 1
ATOM 728 C C . ILE A 1 94 ? 15.725 2.802 -10.332 1.00 69.88 94 ILE A C 1
ATOM 730 O O . ILE A 1 94 ? 15.345 2.412 -9.221 1.00 69.88 94 ILE A O 1
ATOM 734 N N . PRO A 1 95 ? 16.866 2.378 -10.906 1.00 72.81 95 PRO A N 1
ATOM 735 C CA . PRO A 1 95 ? 17.797 1.487 -10.234 1.00 72.81 95 PRO A CA 1
ATOM 736 C C . PRO A 1 95 ? 18.244 2.095 -8.907 1.00 72.81 95 PRO A C 1
ATOM 738 O O . PRO A 1 95 ? 18.761 3.208 -8.860 1.00 72.81 95 PRO A O 1
ATOM 741 N N . SER A 1 96 ? 17.999 1.360 -7.835 1.00 73.12 96 SER A N 1
ATOM 742 C CA . SER A 1 96 ? 18.295 1.707 -6.454 1.00 73.12 96 SER A CA 1
ATOM 743 C C . SER A 1 96 ? 19.124 0.578 -5.847 1.00 73.12 96 SER A C 1
ATOM 745 O O . SER A 1 96 ? 18.916 -0.603 -6.158 1.00 73.12 96 SER A O 1
ATOM 747 N N . SER A 1 97 ? 20.046 0.921 -4.956 1.00 79.81 97 SER A N 1
ATOM 748 C CA . SER A 1 97 ? 20.669 -0.057 -4.069 1.00 79.81 97 SER A CA 1
ATOM 749 C C . SER A 1 97 ? 19.637 -0.642 -3.095 1.00 79.81 97 SER A C 1
ATOM 751 O O . SER A 1 97 ? 18.568 -0.069 -2.863 1.00 79.81 97 SER A O 1
ATOM 753 N N . SER A 1 98 ? 19.961 -1.787 -2.488 1.00 75.94 98 SER A N 1
ATOM 754 C CA . SER A 1 98 ? 19.097 -2.389 -1.463 1.00 75.94 98 SER A CA 1
ATOM 755 C C . SER A 1 98 ? 18.874 -1.449 -0.273 1.00 75.94 98 SER A C 1
ATOM 757 O O . SER A 1 98 ? 17.792 -1.455 0.303 1.00 75.94 98 SER A O 1
ATOM 759 N N . GLU A 1 99 ? 19.875 -0.636 0.071 1.00 81.31 99 GLU A N 1
ATOM 760 C CA . GLU A 1 99 ? 19.816 0.327 1.175 1.00 81.31 99 GLU A CA 1
ATOM 761 C C . GLU A 1 99 ? 18.866 1.490 0.853 1.00 81.31 99 GLU A C 1
ATOM 763 O O . GLU A 1 99 ? 17.983 1.801 1.646 1.00 81.31 99 GLU A O 1
ATOM 768 N N . GLU A 1 100 ? 18.948 2.056 -0.355 1.00 82.44 100 GLU A N 1
ATOM 769 C CA . GLU A 1 100 ? 18.034 3.116 -0.817 1.00 82.44 100 GLU A CA 1
ATOM 770 C C . GLU A 1 100 ? 16.583 2.623 -0.943 1.00 82.44 100 GLU A C 1
ATOM 772 O O . GLU A 1 100 ? 15.623 3.357 -0.670 1.00 82.44 100 GLU A O 1
ATOM 777 N N . MET A 1 101 ? 16.401 1.371 -1.376 1.00 78.25 101 MET A N 1
ATOM 778 C CA . MET A 1 101 ? 15.089 0.728 -1.421 1.00 78.25 101 MET A CA 1
ATOM 779 C C . MET A 1 101 ? 14.523 0.567 -0.007 1.00 78.25 101 MET A C 1
ATOM 781 O O . MET A 1 101 ? 13.376 0.943 0.237 1.00 78.25 101 MET A O 1
ATOM 785 N N . GLU A 1 102 ? 15.329 0.058 0.923 1.00 81.81 102 GLU A N 1
ATOM 786 C CA . GLU A 1 102 ? 14.948 -0.113 2.321 1.00 81.81 102 GLU A CA 1
ATOM 787 C C . GLU A 1 102 ? 14.593 1.229 2.976 1.00 81.81 102 GLU A C 1
ATOM 789 O O . GLU A 1 102 ? 13.548 1.347 3.619 1.00 81.81 102 GLU A O 1
ATOM 794 N N . GLU A 1 103 ? 15.403 2.266 2.764 1.00 87.19 103 GLU A N 1
ATOM 795 C CA . GLU A 1 103 ? 15.148 3.617 3.263 1.00 87.19 103 GLU A CA 1
ATOM 796 C C . GLU A 1 103 ? 13.823 4.177 2.724 1.00 87.19 103 GLU A C 1
ATOM 798 O O . GLU A 1 103 ? 13.001 4.696 3.487 1.00 87.19 103 GLU A O 1
ATOM 803 N N . THR A 1 104 ? 13.554 3.997 1.427 1.00 85.75 104 THR A N 1
ATOM 804 C CA . THR A 1 104 ? 12.288 4.436 0.819 1.00 85.75 104 THR A CA 1
ATOM 805 C C . THR A 1 104 ? 11.091 3.692 1.416 1.00 85.75 104 THR A C 1
ATOM 807 O O . THR A 1 104 ? 10.064 4.308 1.711 1.00 85.75 104 THR A O 1
ATOM 810 N N . ILE A 1 105 ? 11.208 2.376 1.628 1.00 81.88 105 ILE A N 1
ATOM 811 C CA . ILE A 1 105 ? 10.148 1.559 2.236 1.00 81.88 105 ILE A CA 1
ATOM 812 C C . ILE A 1 105 ? 9.906 1.989 3.690 1.00 81.88 105 ILE A C 1
ATOM 814 O O . ILE A 1 105 ? 8.751 2.154 4.087 1.00 81.88 105 ILE A O 1
ATOM 818 N N . ARG A 1 106 ? 10.961 2.272 4.467 1.00 85.69 106 ARG A N 1
ATOM 819 C CA . ARG A 1 106 ? 10.846 2.844 5.824 1.00 85.69 106 ARG A CA 1
ATOM 820 C C . ARG A 1 106 ? 10.115 4.186 5.810 1.00 85.69 106 ARG A C 1
ATOM 822 O O . ARG A 1 106 ? 9.237 4.421 6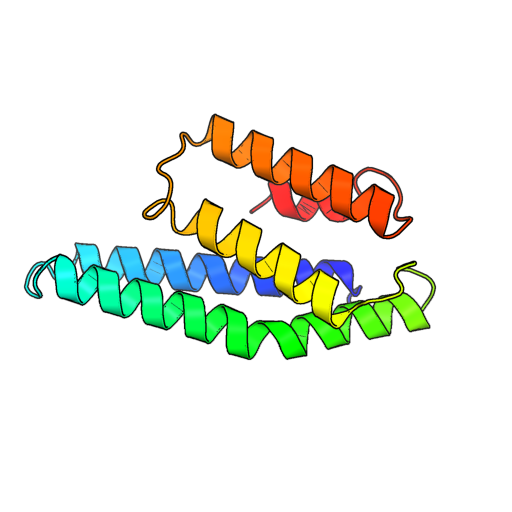.643 1.00 85.69 106 ARG A O 1
ATOM 829 N N . GLY A 1 107 ? 10.437 5.050 4.847 1.00 88.88 107 GLY A N 1
ATOM 830 C CA . GLY A 1 107 ? 9.745 6.321 4.638 1.00 88.88 107 GLY A CA 1
ATOM 831 C C . GLY A 1 107 ? 8.255 6.134 4.337 1.00 88.88 107 GLY A C 1
ATOM 832 O O . GLY A 1 107 ? 7.413 6.787 4.958 1.00 88.88 107 GLY A O 1
ATOM 833 N N . LEU A 1 108 ? 7.920 5.193 3.448 1.00 86.56 108 LEU A N 1
ATOM 834 C CA . LEU A 1 108 ? 6.538 4.846 3.109 1.00 86.56 108 LEU A CA 1
ATOM 835 C C . LEU A 1 108 ? 5.767 4.331 4.332 1.00 86.56 108 LEU A C 1
ATOM 837 O O . LEU A 1 108 ? 4.657 4.793 4.580 1.00 86.56 108 LEU A O 1
ATOM 841 N N . ILE A 1 109 ? 6.357 3.434 5.125 1.00 85.00 109 ILE A N 1
ATOM 842 C CA . ILE A 1 109 ? 5.775 2.930 6.381 1.00 85.00 109 ILE A CA 1
ATOM 843 C C . ILE A 1 109 ? 5.449 4.087 7.320 1.00 85.00 109 ILE A C 1
ATOM 845 O O . ILE A 1 109 ? 4.310 4.215 7.765 1.00 85.00 109 ILE A O 1
ATOM 849 N N . SER A 1 110 ? 6.419 4.972 7.564 1.00 87.75 110 SER A N 1
ATOM 850 C CA . SER A 1 110 ? 6.230 6.126 8.447 1.00 87.75 110 SER A CA 1
ATOM 851 C C . SER A 1 110 ? 5.104 7.047 7.963 1.00 87.75 110 SER A C 1
ATOM 853 O O . SER A 1 110 ? 4.309 7.542 8.766 1.00 87.75 110 SER A O 1
ATOM 855 N N . LEU A 1 111 ? 5.017 7.267 6.647 1.00 88.81 111 LEU A N 1
ATOM 856 C CA . LEU A 1 111 ? 3.976 8.084 6.027 1.00 88.81 111 LEU A CA 1
ATOM 857 C C . LEU A 1 111 ? 2.600 7.437 6.163 1.00 88.81 111 LEU A C 1
ATOM 859 O O . LEU A 1 111 ? 1.639 8.124 6.504 1.00 88.81 111 LEU A O 1
ATOM 863 N N . LEU A 1 112 ? 2.502 6.129 5.933 1.00 86.44 112 LEU A N 1
ATOM 864 C CA . LEU A 1 112 ? 1.252 5.393 6.064 1.00 86.44 112 LEU A CA 1
ATOM 865 C C . LEU A 1 112 ? 0.778 5.360 7.512 1.00 86.44 112 LEU A C 1
ATOM 867 O O . LEU A 1 112 ? -0.385 5.661 7.750 1.00 86.44 112 LEU A O 1
ATOM 871 N N . GLU A 1 113 ? 1.650 5.076 8.479 1.00 86.81 113 GLU A N 1
ATOM 872 C CA . GLU A 1 113 ? 1.293 5.048 9.903 1.00 86.81 113 GLU A CA 1
ATOM 873 C C . GLU A 1 113 ? 0.738 6.396 10.367 1.00 86.81 113 GLU A C 1
ATOM 875 O O . GLU A 1 113 ? -0.367 6.462 10.905 1.00 86.81 113 GLU A O 1
ATOM 880 N N . LYS A 1 114 ? 1.436 7.494 10.056 1.00 88.12 114 LYS A N 1
ATOM 881 C CA . LYS A 1 114 ? 0.972 8.851 10.383 1.00 88.12 114 LYS A CA 1
ATOM 882 C C . LYS A 1 114 ? -0.297 9.226 9.624 1.00 88.12 114 LYS A C 1
ATOM 884 O O . LYS A 1 114 ? -1.232 9.755 10.216 1.00 88.12 114 LYS A O 1
ATOM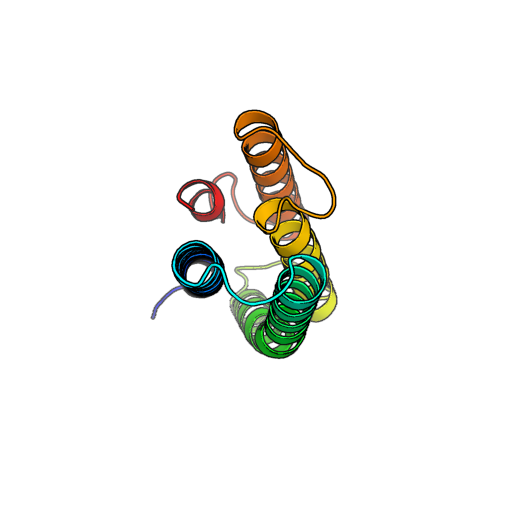 889 N N . GLY A 1 115 ? -0.330 8.950 8.322 1.00 86.00 115 GLY A N 1
ATOM 890 C CA . GLY A 1 115 ? -1.431 9.319 7.436 1.00 86.00 115 GLY A CA 1
ATOM 891 C C . GLY A 1 115 ? -2.726 8.572 7.738 1.00 86.00 115 GLY A C 1
ATOM 892 O O . GLY A 1 115 ? -3.796 9.104 7.477 1.00 86.00 115 GLY A O 1
ATOM 893 N N . THR A 1 116 ? -2.636 7.372 8.314 1.00 86.50 116 THR A N 1
ATOM 894 C CA . THR A 1 116 ? -3.787 6.528 8.671 1.00 86.50 116 THR A CA 1
ATOM 895 C C . THR A 1 116 ? -4.097 6.518 10.168 1.00 86.50 116 THR A C 1
ATOM 897 O O . THR A 1 116 ? -5.022 5.827 10.589 1.00 86.50 116 THR A O 1
ATOM 900 N N . GLY A 1 117 ? -3.339 7.259 10.982 1.00 84.38 117 GLY A N 1
ATOM 901 C CA . GLY A 1 117 ? -3.505 7.293 12.436 1.00 84.38 117 GLY A CA 1
ATOM 902 C C . GLY A 1 117 ? -3.168 5.973 13.137 1.00 84.38 117 GLY A C 1
ATOM 903 O O . GLY A 1 117 ? -3.714 5.702 14.204 1.00 84.38 117 GLY A O 1
ATOM 904 N N . ASN A 1 118 ? -2.303 5.149 12.543 1.00 79.88 118 ASN A N 1
ATOM 905 C CA . ASN A 1 118 ? -1.862 3.888 13.130 1.00 79.88 118 ASN A CA 1
ATOM 906 C C . ASN A 1 118 ? -0.695 4.088 14.111 1.00 79.88 118 ASN A C 1
ATOM 908 O O . ASN A 1 118 ? 0.149 4.962 13.893 1.00 79.88 118 ASN A O 1
ATOM 912 N N . PRO A 1 119 ? -0.598 3.262 15.174 1.00 81.00 119 PRO A N 1
ATOM 913 C CA . PRO A 1 119 ? 0.561 3.262 16.059 1.00 81.00 119 PRO A CA 1
ATOM 914 C C . PRO A 1 119 ? 1.857 2.999 15.289 1.00 81.00 119 PRO A C 1
ATOM 916 O O . PRO A 1 119 ? 1.879 2.184 14.362 1.00 81.00 119 PRO A O 1
ATOM 919 N N . ALA A 1 120 ? 2.942 3.645 15.714 1.00 81.88 120 ALA A N 1
ATOM 920 C CA . ALA A 1 120 ? 4.255 3.434 15.119 1.00 81.88 120 ALA A CA 1
ATOM 921 C C . ALA A 1 120 ? 4.657 1.950 15.174 1.00 81.88 120 ALA A C 1
ATOM 923 O O . ALA A 1 120 ? 4.546 1.304 16.218 1.00 81.88 120 ALA A O 1
ATOM 924 N N . GLY A 1 121 ? 5.132 1.421 14.052 1.00 75.44 121 GLY A N 1
ATOM 925 C CA . GLY A 1 121 ? 5.534 0.028 13.886 1.00 75.44 121 GLY A CA 1
ATOM 926 C C . GLY A 1 121 ? 4.415 -0.953 13.521 1.00 75.44 121 GLY A C 1
ATOM 927 O O . GLY A 1 121 ? 4.706 -2.128 13.286 1.00 75.44 121 GLY A O 1
ATOM 928 N N . SER A 1 122 ? 3.160 -0.505 13.413 1.00 73.50 122 SER A N 1
ATOM 929 C CA . SER A 1 122 ? 2.032 -1.346 12.972 1.00 73.50 122 SER A CA 1
ATOM 930 C C . SER A 1 122 ? 2.200 -1.855 11.539 1.00 73.50 122 SER A C 1
ATOM 932 O O . SER A 1 122 ? 1.650 -2.897 11.179 1.00 73.50 122 SER A O 1
ATOM 934 N N . LEU A 1 123 ? 2.973 -1.136 10.720 1.00 74.06 123 LEU A N 1
ATOM 935 C CA . LEU A 1 123 ? 3.227 -1.465 9.321 1.00 74.06 123 LEU A CA 1
ATOM 936 C C . LEU A 1 123 ? 4.645 -2.001 9.072 1.00 74.06 123 LEU A C 1
ATOM 938 O O . LEU A 1 123 ? 5.020 -2.221 7.923 1.00 74.06 123 LEU A O 1
ATOM 942 N N . ASN A 1 124 ? 5.420 -2.294 10.124 1.00 77.06 124 ASN A N 1
ATOM 943 C CA . ASN A 1 124 ? 6.786 -2.825 10.004 1.00 77.06 124 ASN A CA 1
ATOM 944 C C . ASN A 1 124 ? 6.873 -4.176 9.285 1.00 77.06 124 ASN A C 1
ATOM 946 O O . ASN A 1 124 ? 7.949 -4.545 8.826 1.00 77.06 124 ASN A O 1
ATOM 950 N N . PHE A 1 125 ? 5.766 -4.906 9.132 1.00 69.69 125 PHE A N 1
ATOM 951 C CA . PHE A 1 125 ? 5.741 -6.103 8.289 1.00 69.69 125 PHE A CA 1
ATOM 952 C C . PHE A 1 125 ? 6.135 -5.795 6.837 1.00 69.69 125 PHE A C 1
ATOM 954 O O . PHE A 1 125 ? 6.601 -6.699 6.155 1.00 69.69 125 PHE A O 1
ATOM 961 N N . LEU A 1 126 ? 5.996 -4.538 6.382 1.00 66.31 126 LEU A N 1
ATOM 962 C CA . LEU A 1 126 ? 6.476 -4.077 5.079 1.00 66.31 126 LEU A CA 1
ATOM 963 C C . LEU A 1 126 ? 8.016 -4.103 4.957 1.00 66.31 126 LEU A C 1
ATOM 965 O O . LEU A 1 126 ? 8.529 -4.138 3.844 1.00 66.31 126 LEU A O 1
ATOM 969 N N . MET A 1 127 ? 8.738 -4.146 6.084 1.00 67.94 127 MET A N 1
ATOM 970 C CA . MET A 1 127 ? 10.196 -4.338 6.154 1.00 67.94 127 MET A CA 1
ATOM 971 C C . MET A 1 127 ? 10.613 -5.807 6.129 1.00 67.94 127 MET A C 1
ATOM 973 O O . MET A 1 127 ? 11.759 -6.117 5.835 1.00 67.94 127 MET A O 1
ATOM 977 N N . SER A 1 128 ? 9.708 -6.717 6.502 1.00 61.41 128 SER A N 1
ATOM 978 C CA . SER A 1 128 ? 9.947 -8.169 6.460 1.00 61.41 128 SER A CA 1
ATOM 979 C C . SER A 1 128 ? 9.788 -8.741 5.050 1.00 61.41 128 SER A C 1
ATOM 981 O O . SER A 1 128 ? 9.794 -9.960 4.874 1.00 61.41 128 SER A O 1
ATOM 983 N N . ILE A 1 129 ? 9.576 -7.855 4.075 1.00 48.16 129 ILE A N 1
ATOM 984 C CA . ILE A 1 129 ? 9.338 -8.165 2.677 1.00 48.16 129 ILE A CA 1
ATOM 985 C C . ILE A 1 129 ? 10.664 -8.122 1.938 1.00 48.16 129 ILE A C 1
ATOM 987 O O . ILE A 1 129 ? 11.302 -7.050 1.909 1.00 48.16 129 ILE A O 1
#

InterPro domains:
  IPR036271 Tetracyclin repressor-like, C-terminal domain superfamily [SSF48498] (41-115)
  IPR049149 TetR/AcrR type transcriptional regulator-like, C-terminal domain [PF21303] (32-102)

pLDDT: mean 73.52, std 13.37, range [47.19, 93.81]